Protein AF-A0A8T6LE55-F1 (afdb_monomer_lite)

Foldseek 3Di:
DDPVLLVVLLVLLLVPVVPPPDSPVSSVVSCVVVVNDDPDCVSVVVSVVVNVVVVCVVCVVVVVVLVVCVVVVPPVSVVVVVVVVVVPPD

Secondary structure (DSSP, 8-state):
--HHHHHHHHHHHHHHTTTTS-HHHHHHHHHHHTT---SSSHHHHHHHHHHHHHHHHHTHHHHHHHHHHHHTT-HHHHHHHHHHHHHT--

Structure (mmCIF, N/CA/C/O backbone):
data_AF-A0A8T6LE55-F1
#
_entry.id   AF-A0A8T6LE55-F1
#
loop_
_atom_site.group_PDB
_atom_site.id
_atom_site.type_symbol
_atom_site.label_atom_id
_atom_site.label_alt_id
_atom_site.label_comp_id
_atom_site.label_asym_id
_atom_site.label_entity_id
_atom_site.label_seq_id
_atom_site.pdbx_PDB_ins_code
_atom_site.Cartn_x
_atom_site.Cartn_y
_atom_site.Cartn_z
_atom_site.occupancy
_atom_site.B_iso_or_equiv
_atom_site.auth_seq_id
_atom_site.auth_comp_id
_atom_site.auth_asym_id
_atom_site.auth_atom_id
_atom_site.pdbx_PDB_model_num
ATOM 1 N N . MET A 1 1 ? -9.230 -5.119 20.845 1.00 84.88 1 MET A N 1
ATOM 2 C CA . MET A 1 1 ? -9.821 -5.376 19.523 1.00 84.88 1 MET A CA 1
ATOM 3 C C . MET A 1 1 ? -10.130 -6.860 19.387 1.00 84.88 1 MET A C 1
ATOM 5 O O . MET A 1 1 ? -9.258 -7.677 19.673 1.00 84.88 1 MET A O 1
ATOM 9 N N . SER A 1 2 ? -11.354 -7.206 19.002 1.00 92.94 2 SER A N 1
ATOM 10 C CA . SER A 1 2 ? -11.764 -8.576 18.683 1.00 92.94 2 SER A CA 1
ATOM 11 C C . SER A 1 2 ? -11.326 -8.987 17.268 1.00 92.94 2 SER A C 1
ATOM 13 O O . SER A 1 2 ? -10.981 -8.149 16.436 1.00 92.94 2 SER A O 1
ATOM 15 N N . ILE A 1 3 ? -11.347 -10.290 16.964 1.00 94.12 3 ILE A N 1
ATOM 16 C CA . ILE A 1 3 ? -11.029 -10.790 15.611 1.00 94.12 3 ILE A CA 1
ATOM 17 C C . ILE A 1 3 ? -12.007 -10.217 14.575 1.00 94.12 3 ILE A C 1
ATOM 19 O O . ILE A 1 3 ? -11.601 -9.876 13.468 1.00 94.12 3 ILE A O 1
ATOM 23 N N . TRP A 1 4 ? -13.283 -10.067 14.935 1.00 95.75 4 TRP A N 1
ATOM 24 C CA . TRP A 1 4 ? -14.298 -9.514 14.039 1.00 95.75 4 TRP A CA 1
ATOM 25 C C . TRP A 1 4 ? -14.041 -8.048 13.696 1.00 95.75 4 TRP A C 1
ATOM 27 O O . TRP A 1 4 ? -14.118 -7.678 12.528 1.00 95.75 4 TRP A O 1
ATOM 37 N N . GLU A 1 5 ? -13.666 -7.235 14.684 1.00 94.56 5 GLU A N 1
ATOM 38 C CA . GLU A 1 5 ? -13.240 -5.848 14.463 1.00 94.56 5 GLU A CA 1
ATOM 39 C C . GLU A 1 5 ? -11.991 -5.778 13.575 1.00 94.56 5 GLU A C 1
ATOM 41 O O . GLU A 1 5 ? -11.939 -4.967 12.653 1.00 94.56 5 GLU A O 1
ATOM 46 N N . ALA A 1 6 ? -11.015 -6.668 13.801 1.00 94.69 6 ALA A N 1
ATOM 47 C CA . ALA A 1 6 ? -9.802 -6.749 12.990 1.00 94.69 6 ALA A CA 1
ATOM 48 C C . ALA A 1 6 ? -10.116 -7.052 11.518 1.00 94.69 6 ALA A C 1
ATOM 50 O O . ALA A 1 6 ? -9.571 -6.415 10.618 1.00 94.69 6 ALA A O 1
ATOM 51 N N . VAL A 1 7 ? -11.010 -8.015 11.275 1.00 96.12 7 VAL A N 1
ATOM 52 C CA . VAL A 1 7 ? -11.462 -8.384 9.929 1.00 96.12 7 VAL A CA 1
ATOM 53 C C . VAL A 1 7 ? -12.221 -7.228 9.284 1.00 96.12 7 VAL A C 1
ATOM 55 O O . VAL A 1 7 ? -11.936 -6.889 8.140 1.00 96.12 7 VAL A O 1
ATOM 58 N N . LEU A 1 8 ? -13.147 -6.595 10.008 1.00 96.31 8 LEU A N 1
ATOM 59 C CA . LEU A 1 8 ? -13.932 -5.473 9.497 1.00 96.31 8 LEU A CA 1
ATOM 60 C C . LEU A 1 8 ? -13.034 -4.298 9.090 1.00 96.31 8 LEU A C 1
ATOM 62 O O . LEU A 1 8 ? -13.101 -3.840 7.951 1.00 96.31 8 LEU A O 1
ATOM 66 N N . LEU A 1 9 ? -12.157 -3.847 9.990 1.00 95.94 9 LEU A N 1
ATOM 67 C CA . LEU A 1 9 ? -11.221 -2.759 9.710 1.00 95.94 9 LEU A CA 1
ATOM 68 C C . LEU A 1 9 ? -10.209 -3.140 8.621 1.00 95.94 9 LEU A C 1
ATOM 70 O O . LEU A 1 9 ? -9.865 -2.307 7.787 1.00 95.94 9 LEU A O 1
ATOM 74 N N . GLY A 1 10 ? -9.777 -4.403 8.573 1.00 96.19 10 GLY A N 1
ATOM 75 C CA . GLY A 1 10 ? -8.922 -4.921 7.505 1.00 96.19 10 GLY A CA 1
ATOM 76 C C . GLY A 1 10 ? -9.596 -4.885 6.130 1.00 96.19 10 GLY A C 1
ATOM 77 O O . GLY A 1 10 ? -8.959 -4.510 5.146 1.00 96.19 10 GLY A O 1
ATOM 78 N N . VAL A 1 11 ? -10.890 -5.212 6.050 1.00 96.44 11 VAL A N 1
ATOM 79 C CA . VAL A 1 11 ? -11.682 -5.081 4.815 1.00 96.44 11 VAL A CA 1
ATOM 80 C C . VAL A 1 11 ? -11.828 -3.614 4.423 1.00 96.44 11 VAL A C 1
ATOM 82 O O . VAL A 1 11 ? -11.613 -3.280 3.260 1.00 96.44 11 VAL A O 1
ATOM 85 N N . VAL A 1 12 ? -12.137 -2.730 5.376 1.00 96.50 12 VAL A N 1
ATOM 86 C CA . VAL A 1 12 ? -12.224 -1.282 5.127 1.00 96.50 12 VAL A CA 1
ATOM 87 C C . VAL A 1 12 ? -10.905 -0.751 4.568 1.00 96.50 12 VAL A C 1
ATOM 89 O O . VAL A 1 12 ? -10.918 -0.108 3.520 1.00 96.50 12 VAL A O 1
ATOM 92 N N . GLN A 1 13 ? -9.769 -1.074 5.193 1.00 97.00 13 GLN A N 1
ATOM 93 C CA . GLN A 1 13 ? -8.446 -0.717 4.679 1.00 97.00 13 GLN A CA 1
ATOM 94 C C . GLN A 1 13 ? -8.227 -1.271 3.266 1.00 97.00 13 GLN A C 1
ATOM 96 O O . GLN A 1 13 ? -7.858 -0.529 2.362 1.00 97.00 13 GLN A O 1
ATOM 101 N N . GLY A 1 14 ? -8.474 -2.565 3.048 1.00 96.06 14 GLY A N 1
ATOM 102 C CA . GLY A 1 14 ? -8.254 -3.204 1.750 1.00 96.06 14 GLY A CA 1
ATOM 103 C C . GLY A 1 14 ? -9.086 -2.598 0.617 1.00 96.06 14 GLY A C 1
ATOM 104 O O . GLY A 1 14 ? -8.608 -2.518 -0.512 1.00 96.06 14 GLY A O 1
ATOM 105 N N . LEU A 1 15 ? -10.309 -2.151 0.908 1.00 95.75 15 LEU A N 1
ATOM 106 C CA . LEU A 1 15 ? -11.173 -1.485 -0.067 1.00 95.75 15 LEU A CA 1
ATOM 107 C C . LEU A 1 15 ? -10.768 -0.028 -0.306 1.00 95.75 15 LEU A C 1
ATOM 109 O O . LEU A 1 15 ? -10.817 0.438 -1.441 1.00 95.75 15 LEU A O 1
ATOM 113 N N . THR A 1 16 ? -10.387 0.694 0.746 1.00 96.31 16 THR A N 1
ATOM 114 C CA . THR A 1 16 ? -10.142 2.142 0.673 1.00 96.31 16 THR A CA 1
ATOM 115 C C . THR A 1 16 ? -8.726 2.503 0.250 1.00 96.31 16 THR A C 1
ATOM 117 O O . THR A 1 16 ? -8.547 3.560 -0.339 1.00 96.31 16 THR A O 1
ATOM 120 N N . GLU A 1 17 ? -7.734 1.640 0.470 1.00 96.38 17 GLU A N 1
ATOM 121 C CA . GLU A 1 17 ? -6.332 1.923 0.131 1.00 96.38 17 GLU A CA 1
ATOM 122 C C . GLU A 1 17 ? -6.115 2.151 -1.370 1.00 96.38 17 GLU A C 1
ATOM 124 O O . GLU A 1 17 ? -5.301 2.974 -1.780 1.00 96.38 17 GLU A O 1
ATOM 129 N N . PHE A 1 18 ? -6.859 1.433 -2.210 1.00 93.12 18 PHE A N 1
ATOM 130 C CA . PHE A 1 18 ? -6.737 1.542 -3.666 1.00 93.12 18 PHE A CA 1
ATOM 131 C C . PHE A 1 18 ? -7.650 2.614 -4.268 1.00 93.12 18 PHE A C 1
ATOM 133 O O . PHE A 1 18 ? -7.601 2.857 -5.475 1.00 93.12 18 PHE A O 1
ATOM 140 N N . LEU A 1 19 ? -8.489 3.243 -3.442 1.00 93.75 19 LEU A N 1
ATOM 141 C CA . LEU A 1 19 ? -9.407 4.299 -3.839 1.00 93.75 19 LEU A CA 1
ATOM 142 C C . LEU A 1 19 ? -8.874 5.656 -3.348 1.00 93.75 19 LEU A C 1
ATOM 144 O O . LEU A 1 19 ? -8.338 5.748 -2.246 1.00 93.75 19 LEU A O 1
ATOM 148 N N . PRO A 1 20 ? -9.045 6.749 -4.111 1.00 91.31 20 PRO A N 1
ATOM 149 C CA . PRO A 1 20 ? -8.591 8.081 -3.708 1.00 91.31 20 PRO A CA 1
ATOM 150 C C . PRO A 1 20 ? -9.550 8.710 -2.677 1.00 91.31 20 PRO A C 1
ATOM 152 O O . PRO A 1 20 ? -10.145 9.756 -2.923 1.00 91.31 20 PRO A O 1
ATOM 155 N N . VAL A 1 21 ? -9.746 8.040 -1.537 1.00 93.69 21 VAL A N 1
ATOM 156 C CA . VAL A 1 21 ? -10.751 8.383 -0.509 1.00 93.69 21 VAL A CA 1
ATOM 157 C C . VAL A 1 21 ? -10.176 8.491 0.909 1.00 93.69 21 VAL A C 1
ATOM 159 O O . VAL A 1 21 ? -10.938 8.681 1.849 1.00 93.69 21 VAL A O 1
ATOM 162 N N . SER A 1 22 ? -8.849 8.419 1.073 1.00 93.00 22 SER A N 1
ATOM 163 C CA . SER A 1 22 ? -8.139 8.437 2.367 1.00 93.00 22 SER A CA 1
ATOM 164 C C . SER A 1 22 ? -8.449 7.227 3.263 1.00 93.00 22 SER A C 1
ATOM 166 O O . SER A 1 22 ? -9.378 7.238 4.075 1.00 93.00 22 SER A O 1
ATOM 168 N N . SER A 1 23 ? -7.648 6.168 3.134 1.00 92.38 23 SER A N 1
ATOM 169 C CA . SER A 1 23 ? -7.776 4.928 3.914 1.00 92.38 23 SER A CA 1
ATOM 170 C C . SER A 1 23 ? -7.536 5.130 5.415 1.00 92.38 23 SER A C 1
ATOM 172 O O . SER A 1 23 ? -8.319 4.649 6.237 1.00 92.38 23 SER A O 1
ATOM 174 N N . SER A 1 24 ? -6.531 5.929 5.788 1.00 91.62 24 SE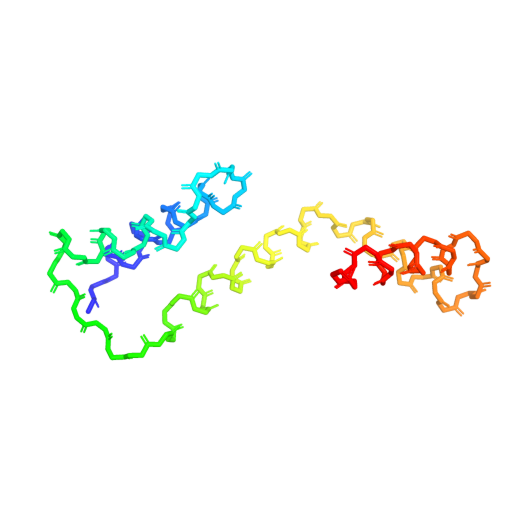R A N 1
ATOM 175 C CA . SER A 1 24 ? -6.233 6.256 7.191 1.00 91.62 24 SER A CA 1
ATOM 176 C C . SER A 1 24 ? -7.406 6.945 7.896 1.00 91.62 24 SER A C 1
ATOM 178 O O . SER A 1 24 ? -7.744 6.589 9.023 1.00 91.62 24 SER A O 1
ATOM 180 N N . GLY A 1 25 ? -8.099 7.865 7.215 1.00 92.56 25 GLY A N 1
ATOM 181 C CA . GLY A 1 25 ? -9.294 8.517 7.757 1.00 92.56 25 GLY A CA 1
ATOM 182 C C . GLY A 1 25 ? -10.422 7.525 8.052 1.00 92.56 25 GLY A C 1
ATOM 183 O O . GLY A 1 25 ? -11.040 7.587 9.114 1.00 92.56 25 GLY A O 1
ATOM 184 N N . HIS A 1 26 ? -10.656 6.566 7.152 1.00 94.44 26 HIS A N 1
ATOM 185 C CA . HIS A 1 26 ? -11.675 5.532 7.346 1.00 94.44 26 HIS A CA 1
ATOM 186 C C . HIS A 1 26 ? -11.337 4.588 8.506 1.00 94.44 26 HIS A C 1
ATOM 188 O O . HIS A 1 26 ? -12.240 4.203 9.250 1.00 94.44 26 HIS A O 1
ATOM 194 N N . LEU A 1 27 ? -10.058 4.245 8.700 1.00 93.44 27 LEU A N 1
ATOM 195 C CA . LEU A 1 27 ? -9.622 3.450 9.851 1.00 93.44 27 LEU A CA 1
ATOM 196 C C . LEU A 1 27 ? -9.849 4.178 11.176 1.00 93.44 27 LEU A C 1
ATOM 198 O O . LEU A 1 27 ? -10.418 3.581 12.087 1.00 93.44 27 LEU A O 1
ATOM 202 N N . VAL A 1 28 ? -9.471 5.456 11.270 1.00 92.94 28 VAL A N 1
ATOM 203 C CA . VAL A 1 28 ? -9.672 6.263 12.486 1.00 92.94 28 VAL A CA 1
ATOM 204 C C . VAL A 1 28 ? -11.161 6.392 12.814 1.00 92.94 28 VAL A C 1
ATOM 206 O O . VAL A 1 28 ? -11.567 6.181 13.957 1.00 92.94 28 VAL A O 1
ATOM 209 N N . VAL A 1 29 ? -12.002 6.670 11.811 1.00 94.19 29 VAL A N 1
ATOM 210 C CA . VAL A 1 29 ? -13.462 6.735 11.995 1.00 94.19 29 VAL A CA 1
ATOM 211 C C . VAL A 1 29 ? -14.022 5.377 12.424 1.00 94.19 29 VAL A C 1
ATOM 213 O O . VAL A 1 29 ? -14.810 5.310 13.364 1.00 94.19 29 VAL A O 1
ATOM 216 N N . GLY A 1 30 ? -13.605 4.286 11.779 1.00 94.00 30 GLY A N 1
ATOM 217 C CA . GLY A 1 30 ? -14.043 2.935 12.128 1.00 94.00 30 GLY A CA 1
ATOM 218 C C . GLY A 1 30 ? -13.655 2.534 13.553 1.00 94.00 30 GLY A C 1
ATOM 219 O O . GLY A 1 30 ? -14.481 1.987 14.278 1.00 94.00 30 GLY A O 1
ATOM 220 N N . GLN A 1 31 ? -12.432 2.852 13.983 1.00 93.56 31 GLN A N 1
ATOM 221 C CA . GLN A 1 31 ? -11.970 2.616 15.353 1.00 93.56 31 GLN A CA 1
ATOM 222 C C . GLN A 1 31 ? -12.789 3.413 16.372 1.00 93.56 31 GLN A C 1
ATOM 224 O O . GLN A 1 31 ? -13.245 2.836 17.358 1.00 93.56 31 GLN A O 1
ATOM 229 N N . ALA A 1 32 ? -13.044 4.698 16.106 1.00 93.00 32 ALA A N 1
ATOM 230 C CA . ALA A 1 32 ? -13.858 5.543 16.976 1.00 93.00 32 ALA A CA 1
ATOM 231 C C . ALA A 1 32 ? -15.301 5.023 17.111 1.00 93.00 32 ALA A C 1
ATOM 233 O O . ALA A 1 32 ? -15.834 4.967 18.217 1.00 93.00 32 ALA A O 1
ATOM 234 N N . LEU A 1 33 ? -15.921 4.584 16.008 1.00 94.81 33 LEU A N 1
ATOM 235 C CA . LEU A 1 33 ? -17.279 4.022 16.010 1.00 94.81 33 LEU A CA 1
ATOM 236 C C . LEU A 1 33 ? -17.379 2.693 16.768 1.00 94.81 33 LEU A C 1
ATOM 238 O O . LEU A 1 33 ? -18.408 2.404 17.374 1.00 94.81 33 LEU A O 1
ATOM 242 N N . LEU A 1 34 ? -16.320 1.886 16.731 1.00 93.12 34 LEU A N 1
ATOM 243 C CA . LEU A 1 34 ? -16.246 0.597 17.419 1.00 93.12 34 LEU A CA 1
ATOM 244 C C . LEU A 1 34 ? -15.734 0.721 18.865 1.00 93.12 34 LEU A C 1
ATOM 246 O O . LEU A 1 34 ? -15.638 -0.290 19.557 1.00 93.12 34 LEU A O 1
ATOM 250 N N . GLY A 1 35 ? -15.396 1.932 19.327 1.00 92.38 35 GLY A N 1
ATOM 251 C CA . GLY A 1 35 ? -14.827 2.166 20.658 1.00 92.38 35 GLY A CA 1
ATOM 252 C C . GLY A 1 35 ? -13.450 1.524 20.852 1.00 92.38 35 GLY A C 1
ATOM 253 O O . GLY A 1 35 ? -13.101 1.121 21.961 1.00 92.38 35 GLY A O 1
ATOM 254 N N . ILE A 1 36 ? -12.680 1.365 19.772 1.00 90.25 36 ILE A N 1
ATOM 255 C CA . ILE A 1 36 ? -11.366 0.725 19.798 1.00 90.25 36 ILE A CA 1
ATOM 256 C C . ILE A 1 36 ? -10.307 1.778 20.106 1.00 90.25 36 ILE A C 1
ATOM 258 O O . ILE A 1 36 ? -9.930 2.566 19.243 1.00 90.25 36 ILE A O 1
ATOM 262 N N . GLU A 1 37 ? -9.760 1.725 21.314 1.00 84.12 37 GLU A N 1
ATOM 263 C CA . GLU A 1 37 ? -8.557 2.471 21.674 1.00 84.12 37 GLU A CA 1
ATOM 264 C C . GLU A 1 37 ? -7.341 1.549 21.557 1.00 84.12 37 GLU A C 1
ATOM 266 O O . GLU A 1 37 ? -7.044 0.740 22.440 1.00 84.12 37 GLU A O 1
ATOM 271 N N . LEU A 1 38 ? -6.657 1.624 20.415 1.00 80.50 38 LEU A N 1
ATOM 272 C CA . LEU A 1 38 ? -5.393 0.928 20.201 1.00 80.50 38 LEU A CA 1
ATOM 273 C C . LEU A 1 38 ? -4.235 1.884 20.512 1.00 80.50 38 LEU A C 1
ATOM 275 O O . LEU A 1 38 ? -4.129 2.935 19.881 1.00 80.50 38 LEU A O 1
ATOM 279 N N . PRO A 1 39 ? -3.340 1.542 21.454 1.00 77.44 39 PRO A N 1
ATOM 280 C CA . PRO A 1 39 ? -2.140 2.331 21.667 1.00 77.44 39 PRO A CA 1
ATOM 281 C C . PRO A 1 39 ? -1.186 2.172 20.473 1.00 77.44 39 PRO A C 1
ATOM 283 O O . PRO A 1 39 ? -0.737 1.069 20.153 1.00 77.44 39 PRO A O 1
ATOM 286 N N . GLY A 1 40 ? -0.840 3.295 19.842 1.00 85.06 40 GLY A N 1
ATOM 287 C CA . GLY A 1 40 ? 0.128 3.359 18.744 1.00 85.06 40 GLY A CA 1
ATOM 288 C C . GLY A 1 40 ? -0.421 2.939 17.375 1.00 85.06 40 GLY A C 1
ATOM 289 O O . GLY A 1 40 ? -1.611 2.729 17.191 1.00 85.06 40 GLY A O 1
ATOM 290 N N . VAL A 1 41 ? 0.482 2.811 16.397 1.00 90.38 41 VAL A N 1
ATOM 291 C CA . VAL A 1 41 ? 0.148 2.633 14.964 1.00 90.38 41 VAL A CA 1
ATOM 292 C C . VAL A 1 41 ? 0.334 1.199 14.457 1.00 90.38 41 VAL A C 1
ATOM 294 O O . VAL A 1 41 ? 0.339 0.944 13.256 1.00 90.38 41 VAL A O 1
ATOM 297 N N . ALA A 1 42 ? 0.523 0.233 15.360 1.00 91.19 42 ALA A N 1
ATOM 298 C CA . ALA A 1 42 ? 0.895 -1.133 14.986 1.00 91.19 42 ALA A CA 1
ATOM 299 C C . ALA A 1 42 ? -0.150 -1.804 14.080 1.00 91.19 42 ALA A C 1
ATOM 301 O O . ALA A 1 42 ? 0.210 -2.472 13.111 1.00 91.19 42 ALA A O 1
ATOM 302 N N . PHE A 1 43 ? -1.440 -1.600 14.369 1.00 91.75 43 PHE A N 1
ATOM 303 C CA . PHE A 1 43 ? -2.518 -2.147 13.548 1.00 91.75 43 PHE A CA 1
ATOM 304 C C . PHE A 1 43 ? -2.558 -1.502 12.158 1.00 91.75 43 PHE A C 1
ATOM 306 O O . PHE A 1 43 ? -2.597 -2.223 11.166 1.00 91.75 43 PHE A O 1
ATOM 313 N N . GLU A 1 44 ? -2.476 -0.170 12.080 1.00 93.38 44 GLU A N 1
ATOM 314 C CA . GLU A 1 44 ? -2.458 0.581 10.815 1.00 93.38 44 GLU A CA 1
ATOM 315 C C . GLU A 1 44 ? -1.299 0.151 9.912 1.00 93.38 44 GLU A C 1
ATOM 317 O O . GLU A 1 44 ? -1.504 -0.138 8.732 1.00 93.38 44 GLU A O 1
ATOM 322 N N . VAL A 1 45 ? -0.099 0.019 10.486 1.00 94.81 45 VAL A N 1
ATOM 323 C CA . VAL A 1 45 ? 1.092 -0.468 9.781 1.00 94.81 45 VAL A CA 1
ATOM 324 C C . VAL A 1 45 ? 0.892 -1.902 9.295 1.00 94.81 45 VAL A C 1
ATOM 326 O O . VAL A 1 45 ? 1.241 -2.211 8.157 1.00 94.81 45 VAL A O 1
ATOM 329 N N . ALA A 1 46 ? 0.309 -2.783 10.114 1.00 95.38 46 ALA A N 1
ATOM 330 C CA . ALA A 1 46 ? 0.057 -4.166 9.721 1.00 95.38 46 ALA A CA 1
ATOM 331 C C . ALA A 1 46 ? -0.920 -4.264 8.537 1.00 95.38 46 ALA A C 1
ATOM 333 O O . ALA A 1 46 ? -0.672 -5.022 7.596 1.00 95.38 46 ALA A O 1
ATOM 334 N N . VAL A 1 47 ? -2.003 -3.480 8.541 1.00 95.88 47 VAL A N 1
ATOM 335 C CA . VAL A 1 47 ? -2.977 -3.496 7.440 1.00 95.88 47 VAL A CA 1
ATOM 336 C C . VAL A 1 47 ? -2.461 -2.780 6.184 1.00 95.88 47 VAL A C 1
ATOM 338 O O . VAL A 1 47 ? -2.735 -3.254 5.084 1.00 95.88 47 VAL A O 1
ATOM 341 N N . HIS A 1 48 ? -1.630 -1.735 6.312 1.00 96.62 48 HIS A N 1
ATOM 342 C CA . HIS A 1 48 ? -0.892 -1.145 5.179 1.00 96.62 48 HIS A CA 1
ATOM 343 C C . HIS A 1 48 ? 0.133 -2.122 4.590 1.00 96.62 48 HIS A C 1
ATOM 345 O O . HIS A 1 48 ? 0.320 -2.214 3.378 1.00 96.62 48 HIS A O 1
ATOM 351 N N . PHE A 1 49 ? 0.804 -2.904 5.436 1.00 97.62 49 PHE A N 1
ATOM 352 C CA . PHE A 1 49 ? 1.703 -3.945 4.958 1.00 97.62 49 PHE A CA 1
ATOM 353 C C . PHE A 1 49 ? 0.934 -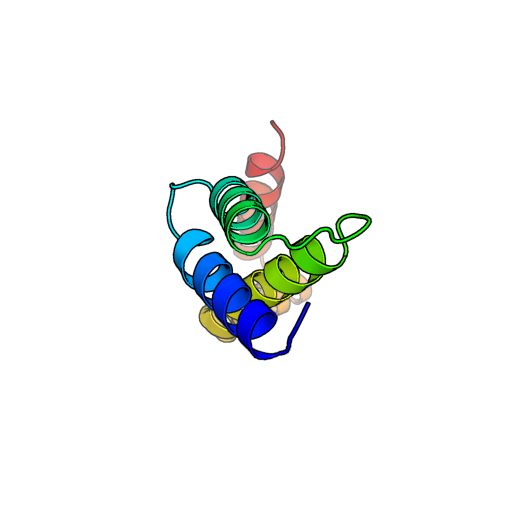5.030 4.191 1.00 97.62 49 PHE A C 1
ATOM 355 O O . PHE A 1 49 ? 1.385 -5.482 3.139 1.00 97.62 49 PHE A O 1
ATOM 362 N N . ALA A 1 50 ? -0.260 -5.410 4.654 1.00 97.19 50 ALA A N 1
ATOM 363 C CA . ALA A 1 50 ? -1.117 -6.349 3.934 1.00 97.19 50 ALA A CA 1
ATOM 364 C C . ALA A 1 50 ? -1.547 -5.813 2.553 1.00 97.19 50 ALA A C 1
ATOM 366 O O . ALA A 1 50 ? -1.520 -6.563 1.571 1.00 97.19 50 ALA A O 1
ATOM 367 N N . THR A 1 51 ? -1.882 -4.523 2.433 1.00 96.88 51 THR A N 1
ATOM 368 C CA . THR A 1 51 ? -2.208 -3.913 1.132 1.00 96.88 51 THR A CA 1
ATOM 369 C C . THR A 1 51 ? -0.983 -3.797 0.224 1.00 96.88 51 THR A C 1
ATOM 371 O O . THR A 1 51 ? -1.090 -4.097 -0.967 1.00 96.88 51 THR A O 1
ATOM 374 N N . LEU A 1 52 ? 0.204 -3.497 0.764 1.00 97.12 52 LEU A N 1
ATOM 375 C CA . LEU A 1 52 ? 1.467 -3.567 0.021 1.00 97.12 52 LEU A CA 1
ATOM 376 C C . LEU A 1 52 ? 1.708 -4.976 -0.541 1.00 97.12 52 LEU A C 1
ATOM 378 O O . LEU A 1 52 ? 2.000 -5.132 -1.729 1.00 97.12 52 LEU A O 1
ATOM 382 N N . VAL A 1 53 ? 1.550 -6.014 0.285 1.00 98.06 53 VAL A N 1
ATOM 383 C CA . VAL A 1 53 ? 1.683 -7.412 -0.152 1.00 98.06 53 VAL A CA 1
ATOM 384 C C . VAL A 1 53 ? 0.669 -7.737 -1.250 1.00 98.06 53 VAL A C 1
ATOM 386 O O . VAL A 1 53 ? 1.037 -8.372 -2.239 1.00 98.06 53 VAL A O 1
ATOM 389 N N . SER A 1 54 ? -0.572 -7.256 -1.139 1.00 97.25 54 SER A N 1
ATOM 390 C CA . SER A 1 54 ? -1.589 -7.410 -2.188 1.00 97.25 54 SER A CA 1
ATOM 391 C C . SER A 1 54 ? -1.112 -6.846 -3.535 1.00 97.25 54 SER A C 1
ATOM 393 O O . SER A 1 54 ? -1.154 -7.551 -4.548 1.00 97.25 54 SER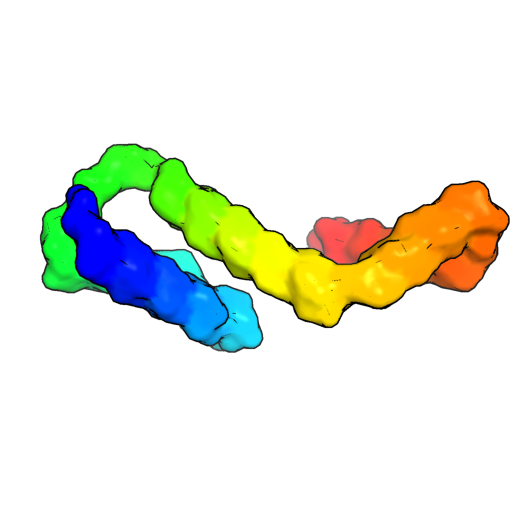 A O 1
ATOM 395 N N . VAL A 1 55 ? -0.546 -5.631 -3.552 1.00 97.00 55 VAL A N 1
ATOM 396 C CA . VAL A 1 55 ? 0.034 -5.021 -4.764 1.00 97.00 55 VAL A CA 1
ATOM 397 C C . VAL A 1 55 ? 1.197 -5.854 -5.301 1.00 97.00 55 VAL A C 1
ATOM 399 O O . VAL A 1 55 ? 1.244 -6.145 -6.498 1.00 97.00 55 VAL A O 1
ATOM 402 N N . LEU A 1 56 ? 2.121 -6.290 -4.440 1.00 97.69 56 LEU A N 1
ATOM 403 C CA . LEU A 1 56 ? 3.259 -7.119 -4.850 1.00 97.69 56 LEU A CA 1
ATOM 404 C C . LEU A 1 56 ? 2.809 -8.447 -5.473 1.00 97.69 56 LEU A C 1
ATOM 406 O O . LEU A 1 56 ? 3.371 -8.873 -6.482 1.00 97.69 56 LEU A O 1
ATOM 410 N N . VAL A 1 57 ? 1.774 -9.087 -4.923 1.00 98.06 57 VAL A N 1
ATOM 411 C CA . VAL A 1 57 ? 1.209 -10.339 -5.450 1.00 98.06 57 VAL A CA 1
ATOM 412 C C . VAL A 1 57 ? 0.469 -10.105 -6.768 1.00 98.06 57 VAL A C 1
ATOM 414 O O . VAL A 1 57 ? 0.666 -10.867 -7.726 1.00 98.06 57 VAL A O 1
ATOM 417 N N . ALA A 1 58 ? -0.342 -9.048 -6.855 1.00 97.75 58 ALA A N 1
ATOM 418 C CA . ALA A 1 58 ? -1.067 -8.674 -8.067 1.00 97.75 58 ALA A CA 1
ATOM 419 C C . ALA A 1 58 ? -0.097 -8.378 -9.224 1.00 97.75 58 ALA A C 1
ATOM 421 O O . ALA A 1 58 ? -0.242 -8.918 -10.323 1.00 97.75 58 ALA A O 1
ATOM 422 N N . TYR A 1 59 ? 0.968 -7.620 -8.950 1.00 97.38 59 TYR A N 1
ATOM 423 C CA . TYR A 1 59 ? 1.982 -7.226 -9.929 1.00 97.38 59 TYR A CA 1
ATOM 424 C C . TYR A 1 59 ? 3.224 -8.127 -9.948 1.00 97.38 59 TYR A C 1
ATOM 426 O O . TYR A 1 59 ? 4.218 -7.783 -10.591 1.00 97.38 59 TYR A O 1
ATOM 434 N N . ARG A 1 60 ? 3.178 -9.322 -9.341 1.00 98.00 60 ARG A N 1
ATOM 435 C CA . ARG A 1 60 ? 4.342 -10.219 -9.164 1.00 98.00 60 ARG A CA 1
ATOM 436 C C . ARG A 1 60 ? 5.147 -10.486 -10.435 1.00 98.00 60 ARG A C 1
ATOM 438 O O . ARG A 1 60 ? 6.370 -10.568 -10.396 1.00 98.00 60 ARG A O 1
ATOM 445 N N . ARG A 1 61 ? 4.474 -10.598 -11.588 1.00 97.81 61 ARG A N 1
ATOM 446 C CA . ARG A 1 61 ? 5.135 -10.815 -12.888 1.00 97.81 61 ARG A CA 1
ATOM 447 C C . ARG A 1 61 ? 5.910 -9.580 -13.344 1.00 97.81 61 ARG A C 1
ATOM 449 O O . ARG A 1 61 ? 7.027 -9.720 -13.833 1.00 97.81 61 ARG A O 1
ATOM 456 N N . ARG A 1 62 ? 5.332 -8.388 -13.166 1.00 96.06 62 ARG A N 1
ATOM 457 C CA . ARG A 1 62 ? 5.955 -7.103 -13.509 1.00 96.06 62 ARG A CA 1
ATOM 458 C C . ARG A 1 62 ? 7.119 -6.801 -12.575 1.00 96.06 62 ARG A C 1
ATOM 460 O O . ARG A 1 62 ? 8.197 -6.470 -13.053 1.00 96.06 62 ARG A O 1
ATOM 467 N N . VAL A 1 63 ? 6.924 -7.004 -11.272 1.00 96.31 63 VAL A N 1
ATOM 468 C CA . VAL A 1 63 ? 7.985 -6.892 -10.264 1.00 96.31 63 VAL A CA 1
ATOM 469 C C . VAL A 1 63 ? 9.121 -7.863 -10.593 1.00 96.31 63 VAL A C 1
ATOM 471 O O . VAL A 1 63 ? 10.263 -7.442 -10.717 1.00 96.31 63 VAL A O 1
ATOM 474 N N . GLY A 1 64 ? 8.826 -9.138 -10.862 1.00 97.00 64 GLY A N 1
ATOM 475 C CA . GLY A 1 64 ? 9.847 -10.115 -11.257 1.00 97.00 64 GLY A CA 1
ATOM 476 C C . GLY A 1 64 ? 10.567 -9.774 -12.570 1.00 97.00 64 GLY A C 1
ATOM 477 O O . GLY A 1 64 ? 11.755 -10.061 -12.714 1.00 97.00 64 GLY A O 1
ATOM 478 N N . ALA A 1 65 ? 9.881 -9.154 -13.535 1.00 96.00 65 ALA A N 1
ATOM 479 C CA . ALA A 1 65 ? 10.507 -8.653 -14.758 1.00 96.00 65 ALA A CA 1
ATOM 480 C C . ALA A 1 65 ? 11.472 -7.493 -14.470 1.00 96.00 65 ALA A C 1
ATOM 482 O O . ALA A 1 65 ? 12.602 -7.541 -14.947 1.00 96.00 65 ALA A O 1
ATOM 483 N N . LEU A 1 66 ? 11.063 -6.527 -13.640 1.00 95.25 66 LEU A N 1
ATOM 484 C CA . LEU A 1 66 ? 11.915 -5.426 -13.185 1.00 95.25 66 LEU A CA 1
ATOM 485 C C . LEU A 1 66 ? 13.149 -5.950 -12.451 1.00 95.25 66 LEU A C 1
ATOM 487 O O . LEU A 1 66 ? 14.258 -5.614 -12.836 1.00 95.25 66 LEU A O 1
ATOM 491 N N . MET A 1 67 ? 12.981 -6.858 -11.485 1.00 95.56 67 MET A N 1
ATOM 492 C CA . MET A 1 67 ? 14.102 -7.442 -10.737 1.00 95.56 67 MET A CA 1
ATOM 493 C C . MET A 1 67 ? 15.121 -8.128 -11.661 1.00 95.56 67 MET A C 1
ATOM 495 O O . MET A 1 67 ? 16.324 -7.916 -11.527 1.00 95.56 67 MET A O 1
ATOM 499 N N . ARG A 1 68 ? 14.658 -8.919 -12.641 1.00 96.56 68 ARG A N 1
ATOM 500 C CA . ARG A 1 68 ? 15.550 -9.555 -13.628 1.00 96.56 68 ARG A CA 1
ATOM 501 C C . ARG A 1 68 ? 16.221 -8.541 -14.554 1.00 96.56 68 ARG A C 1
ATOM 503 O O . ARG A 1 68 ? 17.392 -8.722 -14.877 1.00 96.56 68 ARG A O 1
ATOM 510 N N . GLY A 1 69 ? 15.496 -7.510 -14.987 1.00 94.38 69 GLY A N 1
ATOM 511 C CA . GLY A 1 69 ? 16.034 -6.430 -15.816 1.00 94.38 69 GLY A CA 1
ATOM 512 C C . GLY A 1 69 ? 17.125 -5.635 -15.096 1.00 94.38 69 GLY A C 1
ATOM 513 O O . GLY A 1 69 ? 18.161 -5.353 -15.693 1.00 94.38 69 GLY A O 1
ATOM 514 N N . SER A 1 70 ? 16.954 -5.384 -13.794 1.00 93.75 70 SER A N 1
ATOM 515 C CA . SER A 1 70 ? 17.950 -4.710 -12.953 1.00 93.75 70 SER A CA 1
ATOM 516 C C . SER A 1 70 ? 19.256 -5.494 -12.882 1.00 93.75 70 SER A C 1
ATOM 518 O O . SER A 1 70 ? 20.322 -4.930 -13.115 1.00 93.75 70 SER A O 1
ATOM 520 N N . VAL A 1 71 ? 19.175 -6.806 -12.624 1.00 95.75 71 VAL A N 1
ATOM 521 C CA . VAL A 1 71 ? 20.351 -7.693 -12.545 1.00 95.75 71 VAL A CA 1
ATOM 522 C C . VAL A 1 71 ? 21.066 -7.807 -13.894 1.00 95.75 71 VAL A C 1
ATOM 524 O O . VAL A 1 71 ? 22.287 -7.910 -13.941 1.00 95.75 71 VAL A O 1
ATOM 527 N N . ARG A 1 72 ? 20.322 -7.759 -15.004 1.00 95.12 72 ARG A N 1
ATOM 528 C CA . ARG A 1 72 ? 20.876 -7.798 -16.368 1.00 95.12 72 ARG A CA 1
ATOM 529 C C . ARG A 1 72 ? 21.403 -6.451 -16.864 1.00 95.12 72 ARG A C 1
ATOM 531 O O . ARG A 1 72 ? 21.849 -6.385 -18.003 1.00 95.12 72 ARG A O 1
ATOM 538 N N . LEU A 1 73 ? 21.343 -5.404 -16.037 1.00 90.44 73 LEU A N 1
ATOM 539 C CA . LEU A 1 73 ? 21.743 -4.042 -16.397 1.00 90.44 73 LEU A CA 1
ATOM 540 C C . LEU A 1 73 ? 21.041 -3.526 -17.663 1.00 90.44 73 LEU A C 1
ATOM 542 O O . LEU A 1 73 ? 21.619 -2.781 -18.449 1.00 90.44 73 LEU A O 1
ATOM 546 N N . ASP A 1 74 ? 19.776 -3.915 -17.850 1.00 94.81 74 ASP A N 1
ATOM 547 C CA . ASP A 1 74 ? 18.982 -3.479 -18.995 1.00 94.81 74 ASP A CA 1
ATOM 548 C C . ASP A 1 74 ? 18.737 -1.955 -18.931 1.00 94.81 74 ASP A C 1
ATOM 550 O O . ASP A 1 74 ? 18.106 -1.482 -17.974 1.00 94.81 74 ASP A O 1
ATOM 554 N N . PRO A 1 75 ? 19.179 -1.166 -19.932 1.00 94.06 75 PRO A N 1
ATOM 555 C CA . PRO A 1 75 ? 19.036 0.290 -19.908 1.00 94.06 75 PRO A CA 1
ATOM 556 C C . PRO A 1 75 ? 17.578 0.753 -19.796 1.00 94.06 75 PRO A C 1
ATOM 558 O O . PRO A 1 75 ? 17.295 1.774 -19.167 1.00 94.06 75 PRO A O 1
ATOM 561 N N . GLY A 1 76 ? 16.637 -0.003 -20.375 1.00 94.44 76 GLY A N 1
ATOM 562 C CA . GLY A 1 76 ? 15.207 0.296 -20.292 1.00 94.44 76 GLY A CA 1
ATOM 563 C C . GLY A 1 76 ? 14.673 0.188 -18.863 1.00 94.44 76 GLY A C 1
ATOM 564 O O . GLY A 1 76 ? 13.961 1.079 -18.392 1.00 94.44 76 GLY A O 1
ATOM 565 N N . THR A 1 77 ? 15.067 -0.871 -1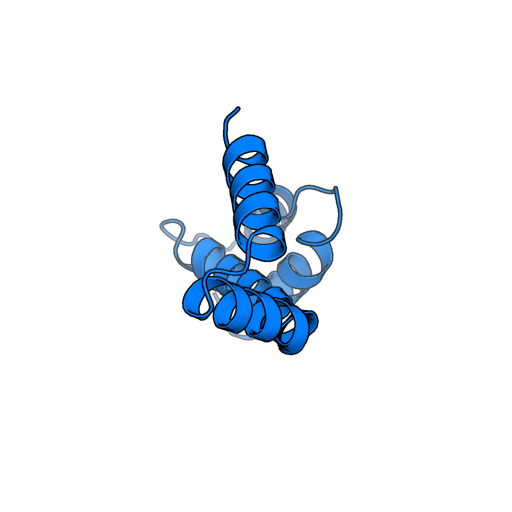8.157 1.00 95.19 77 THR A N 1
ATOM 566 C CA . THR A 1 77 ? 14.718 -1.121 -16.756 1.00 95.19 77 THR A CA 1
ATOM 567 C C . THR A 1 77 ? 15.305 -0.060 -15.832 1.00 95.19 77 THR A C 1
ATOM 569 O O . THR A 1 77 ? 14.575 0.512 -15.023 1.00 95.19 77 THR A O 1
ATOM 572 N N . TRP A 1 78 ? 16.587 0.275 -15.988 1.00 94.62 78 TRP A N 1
ATOM 573 C CA . TRP A 1 78 ? 17.234 1.316 -15.184 1.00 94.62 78 TRP A CA 1
ATOM 574 C C . TRP A 1 78 ? 16.642 2.705 -15.426 1.00 94.62 78 TRP A C 1
ATOM 576 O O . TRP A 1 78 ? 16.439 3.450 -14.470 1.00 94.62 78 TRP A O 1
ATOM 586 N N . ARG A 1 79 ? 16.267 3.032 -16.671 1.00 96.38 79 ARG A N 1
ATOM 587 C CA . ARG A 1 79 ? 15.523 4.264 -16.966 1.00 96.38 79 ARG A CA 1
ATOM 588 C C . ARG A 1 79 ? 14.178 4.290 -16.244 1.00 96.38 79 ARG A C 1
ATOM 590 O O . ARG A 1 79 ? 13.826 5.307 -15.659 1.00 96.38 79 ARG A O 1
ATOM 597 N N . TYR A 1 80 ? 13.430 3.188 -16.268 1.00 95.56 80 TYR A N 1
ATOM 598 C CA . TYR A 1 80 ? 12.137 3.108 -15.586 1.00 95.56 80 TYR A CA 1
ATOM 599 C C . TYR A 1 80 ? 12.270 3.217 -14.059 1.00 95.56 80 TYR A C 1
ATOM 601 O O . TYR A 1 80 ? 11.500 3.941 -13.434 1.00 95.56 80 TYR A O 1
ATOM 609 N N . LEU A 1 81 ? 13.273 2.567 -13.461 1.00 94.94 81 LEU A N 1
ATOM 610 C CA . LEU A 1 81 ? 13.581 2.719 -12.035 1.00 94.94 81 LEU A CA 1
ATOM 611 C C . LEU A 1 81 ? 13.992 4.152 -11.688 1.00 94.94 81 LEU A C 1
ATOM 613 O O . LEU A 1 81 ? 13.543 4.677 -10.674 1.00 94.94 81 LEU A O 1
ATOM 617 N N . GLY A 1 82 ? 14.781 4.800 -12.547 1.00 95.44 82 GLY A N 1
ATOM 618 C CA . GLY A 1 82 ? 15.133 6.212 -12.406 1.00 95.44 82 GLY A CA 1
ATOM 619 C C . GLY A 1 82 ? 13.907 7.126 -12.438 1.00 95.44 82 GLY A C 1
ATOM 620 O O . GLY A 1 82 ? 13.802 8.023 -11.610 1.00 95.44 82 GLY A O 1
ATOM 621 N N . LEU A 1 83 ? 12.943 6.862 -13.328 1.00 96.31 83 LEU A N 1
ATOM 622 C CA . LEU A 1 83 ? 11.675 7.599 -13.372 1.00 96.31 83 LEU A CA 1
ATOM 623 C C . LEU A 1 83 ? 10.839 7.392 -12.106 1.00 96.31 83 LEU A C 1
ATOM 625 O O . LEU A 1 83 ? 10.262 8.351 -11.608 1.00 96.31 83 LEU A O 1
ATOM 629 N N . ILE A 1 84 ? 10.789 6.169 -11.566 1.00 94.75 84 ILE A N 1
ATOM 630 C CA . ILE A 1 84 ? 10.127 5.913 -10.280 1.00 94.75 84 ILE A CA 1
ATOM 631 C C . ILE A 1 84 ? 10.826 6.693 -9.168 1.00 94.75 84 ILE A C 1
ATOM 633 O O . ILE A 1 84 ? 10.153 7.374 -8.404 1.00 94.75 84 ILE A O 1
ATOM 637 N N . ALA A 1 85 ? 12.155 6.620 -9.074 1.00 95.00 85 ALA A N 1
ATOM 638 C CA . ALA A 1 85 ? 12.910 7.325 -8.042 1.00 95.00 85 ALA A CA 1
ATOM 639 C C . ALA A 1 85 ? 12.682 8.839 -8.121 1.00 95.00 85 ALA A C 1
ATOM 641 O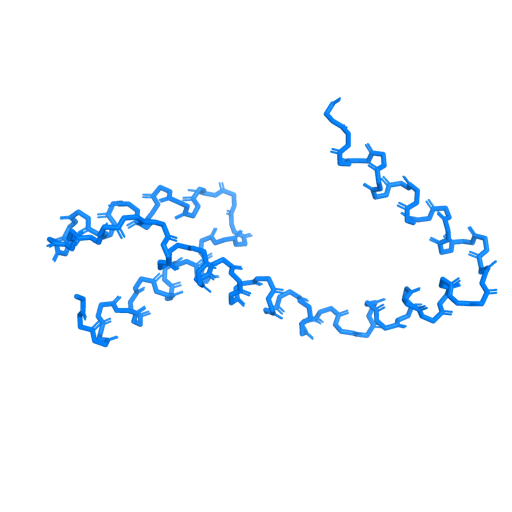 O . ALA A 1 85 ? 12.375 9.456 -7.108 1.00 95.00 85 ALA A O 1
ATOM 642 N N . LEU A 1 86 ? 12.738 9.410 -9.329 1.00 96.38 86 LEU A N 1
ATOM 643 C CA . LEU A 1 86 ? 12.440 10.819 -9.570 1.00 96.38 86 LEU A CA 1
ATOM 644 C C . LEU A 1 86 ? 11.005 11.176 -9.161 1.00 96.38 86 LEU A C 1
ATOM 646 O O . LEU A 1 86 ? 10.806 12.194 -8.518 1.00 96.38 86 LEU A O 1
ATOM 650 N N . ALA A 1 87 ? 10.021 10.327 -9.471 1.00 95.19 87 ALA A N 1
ATOM 651 C CA . ALA A 1 87 ? 8.625 10.547 -9.088 1.00 95.19 87 ALA A CA 1
ATOM 652 C C . ALA A 1 87 ? 8.368 10.459 -7.569 1.00 95.19 87 ALA A C 1
ATOM 654 O O . ALA A 1 87 ? 7.312 10.888 -7.116 1.00 95.19 87 ALA A O 1
ATOM 655 N N . ASN A 1 88 ? 9.294 9.887 -6.790 1.00 94.06 88 ASN A N 1
ATOM 656 C CA . ASN A 1 88 ? 9.225 9.866 -5.324 1.00 94.06 88 ASN A CA 1
ATOM 657 C C . ASN A 1 88 ? 9.916 11.079 -4.678 1.00 94.06 88 ASN A C 1
ATOM 659 O O . ASN A 1 88 ? 9.792 11.259 -3.468 1.00 94.06 88 ASN A O 1
ATOM 663 N N . VAL A 1 89 ? 10.657 11.886 -5.449 1.00 94.88 89 VAL A N 1
ATOM 664 C CA . VAL A 1 89 ? 11.209 13.156 -4.968 1.00 94.88 89 VAL A CA 1
ATOM 665 C C . VAL A 1 89 ? 10.100 14.216 -5.068 1.00 94.88 89 VAL A C 1
ATOM 667 O O . VAL A 1 89 ? 9.591 14.412 -6.173 1.00 94.88 89 VAL A O 1
ATOM 670 N N . PRO A 1 90 ? 9.695 14.848 -3.949 1.00 81.44 90 PRO A N 1
ATOM 671 C CA . PRO A 1 90 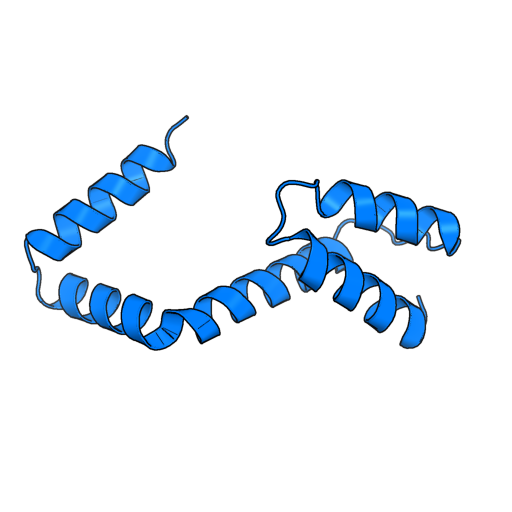? 8.659 15.884 -3.932 1.00 81.44 90 PRO A CA 1
ATOM 672 C C . PRO A 1 90 ? 9.010 17.133 -4.746 1.00 81.44 90 PRO A C 1
ATOM 674 O O . PRO A 1 90 ? 10.210 17.498 -4.785 1.00 81.44 90 PRO A O 1
#

Radius of gyration: 17.46 Å; chains: 1; bounding box: 39×27×42 Å

Sequence (90 aa):
MSIWEAVLLGVVQGLTEFLPVSSSGHLVVGQALLGIELPGVAFEVAVHFATLVSVLVAYRRRVGALMRGSVRLDPGTWRYLGLIALANVP

pLDDT: mean 94.15, std 3.74, range [77.44, 98.06]